Protein AF-A0A246JID4-F1 (afdb_monomer_lite)

Organism: NCBI:txid431061

Radius of gyration: 41.93 Å; chains: 1; bounding box: 55×47×120 Å

Sequence (164 aa):
MAVASVRGGAAGWAQLEGLTYRAFIVCAAQPVHQPVQPSHFLNPFKEATLQHTLPLLGRIDAPSVVPPSLLKHIRCYRAAVRLCWALRRAKGLRVSDLGRDHGFTRQHVSDYLNDDDLPTRRSLPAEQIHLFEDVCGNTAITQWLAGRHRFTLLEELQAERALA

Foldseek 3Di:
DDDDDPDDDDPDDDDDDDDDDDPDDPDPDDDDDDDPDPDPDPPVVPPPPPPVPPPQPQDPPAQGEDDVVVLVVDDDLLVLLLVLQVQAPDPPDDLVCCVVPQVDPSVLSCLSNDPDPDPPGDHDDPVCLRSSSVRSSHNRSVVSVCVVVVPPPVVVVVVVVVVD

pLDDT: mean 72.25, std 19.39, range [33.78, 94.5]

Secondary structure (DSSP, 8-state):
-----------------S------------------PPP----TT--------------SSSPBPPPHHHHHT--SHHHHHHHHHHT-S-TT--HHHHHHHS---HHHHHHHH-S---TTSPPPPGGGHHHHHHHHTB-HHHHHHHHHTTTHHHHHHHHHHHH-

Structure (mmCIF, N/CA/C/O backbone):
data_AF-A0A246JID4-F1
#
_entry.id   AF-A0A246JID4-F1
#
loop_
_atom_site.group_PDB
_atom_site.id
_atom_site.type_symbol
_atom_site.label_atom_id
_atom_site.label_alt_id
_atom_site.label_comp_id
_atom_site.label_asym_id
_atom_site.label_entity_id
_atom_site.label_seq_id
_atom_site.pdbx_PDB_ins_code
_atom_site.Cartn_x
_atom_site.Cartn_y
_atom_site.Cartn_z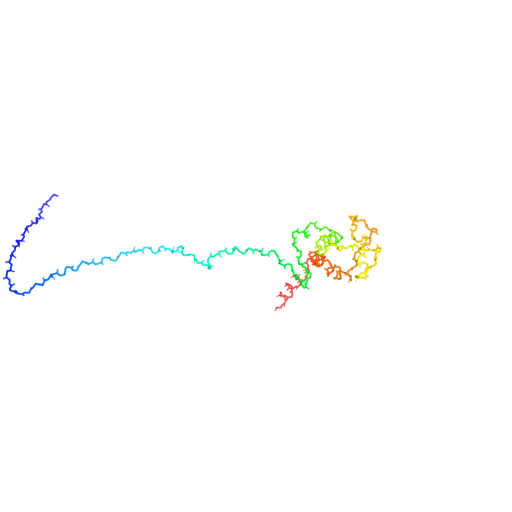
_atom_site.occupancy
_atom_site.B_iso_or_equiv
_atom_site.auth_seq_id
_atom_site.auth_comp_id
_atom_site.auth_asym_id
_atom_site.auth_atom_id
_atom_site.pdbx_PDB_model_num
ATOM 1 N N . MET A 1 1 ? -17.222 17.046 95.691 1.00 42.81 1 MET A N 1
ATOM 2 C CA . MET A 1 1 ? -17.037 16.685 97.111 1.00 42.81 1 MET A CA 1
ATOM 3 C C . MET A 1 1 ? -18.422 16.500 97.722 1.00 42.81 1 MET A C 1
ATOM 5 O O . MET A 1 1 ? -19.064 17.495 98.005 1.00 42.81 1 MET A O 1
ATOM 9 N N . ALA A 1 2 ? -18.916 15.258 97.768 1.00 33.78 2 ALA A N 1
ATOM 10 C CA . ALA A 1 2 ? -19.955 14.726 98.665 1.00 33.78 2 ALA A CA 1
ATOM 11 C C . ALA A 1 2 ? -20.324 13.317 98.168 1.00 33.78 2 ALA A C 1
ATOM 13 O O . ALA A 1 2 ? -20.692 13.123 97.014 1.00 33.78 2 ALA A O 1
ATOM 14 N N . VAL A 1 3 ? -20.114 12.349 99.050 1.00 46.72 3 VAL A N 1
ATOM 15 C CA . VAL A 1 3 ? -20.253 10.899 98.894 1.00 46.72 3 VAL A CA 1
ATOM 16 C C . VAL A 1 3 ? -21.677 10.482 99.260 1.00 46.72 3 VAL A C 1
ATOM 18 O O . VAL A 1 3 ? -22.219 11.050 100.201 1.00 46.72 3 VAL A O 1
ATOM 21 N N . ALA A 1 4 ? -22.227 9.449 98.612 1.00 37.97 4 ALA A N 1
ATOM 22 C CA . ALA A 1 4 ? -23.071 8.412 99.232 1.00 37.97 4 ALA A CA 1
ATOM 23 C C . ALA A 1 4 ? -23.571 7.443 98.147 1.00 37.97 4 ALA A C 1
ATOM 25 O O . ALA A 1 4 ? -23.866 7.866 97.042 1.00 37.97 4 ALA A O 1
ATOM 26 N N . SER A 1 5 ? -23.792 6.153 98.359 1.00 33.88 5 SER A N 1
ATOM 27 C CA . SER A 1 5 ? -23.444 5.190 99.402 1.00 33.88 5 SER A CA 1
ATOM 28 C C . SER A 1 5 ? -24.113 3.911 98.892 1.00 33.88 5 SER A C 1
ATOM 30 O O . SER A 1 5 ? -25.339 3.853 98.816 1.00 33.88 5 SER A O 1
ATOM 32 N N . VAL A 1 6 ? -23.337 2.909 98.479 1.00 42.62 6 VAL A N 1
ATOM 33 C CA . VAL A 1 6 ? -23.886 1.578 98.196 1.00 42.62 6 VAL A CA 1
ATOM 34 C C . VAL A 1 6 ? -24.154 0.937 99.556 1.00 42.62 6 VAL A C 1
ATOM 36 O O . VAL A 1 6 ? -23.235 0.445 100.207 1.00 42.62 6 VAL A O 1
ATOM 39 N N . ARG A 1 7 ? -25.403 1.010 100.028 1.00 34.31 7 ARG A N 1
ATOM 40 C CA . ARG A 1 7 ? -25.871 0.191 101.150 1.00 34.31 7 ARG A CA 1
ATOM 41 C C . ARG A 1 7 ? -26.389 -1.125 100.595 1.00 34.31 7 ARG A C 1
ATOM 43 O O . ARG A 1 7 ? -27.273 -1.143 99.745 1.00 34.31 7 ARG A O 1
ATOM 50 N N . GLY A 1 8 ? -25.762 -2.200 101.062 1.00 44.97 8 GLY A N 1
ATOM 51 C CA . GLY A 1 8 ? -26.045 -3.565 100.661 1.00 44.97 8 GLY A CA 1
ATOM 52 C C . GLY A 1 8 ? -27.457 -4.032 100.997 1.00 44.97 8 GLY A C 1
ATOM 53 O O . GLY A 1 8 ? -28.179 -3.428 101.786 1.00 44.97 8 GLY A O 1
ATOM 54 N N . GLY A 1 9 ? -27.812 -5.163 100.402 1.00 34.91 9 GLY A N 1
ATOM 55 C CA . GLY A 1 9 ? -29.020 -5.908 100.710 1.00 34.91 9 GLY A CA 1
ATOM 56 C C . GLY A 1 9 ? -28.708 -7.390 100.599 1.00 34.91 9 GLY A C 1
ATOM 57 O O . GLY A 1 9 ? -28.329 -7.866 99.537 1.00 34.91 9 GLY A O 1
ATOM 58 N N . ALA A 1 10 ? -28.788 -8.053 101.745 1.00 36.25 10 ALA A N 1
ATOM 59 C CA . ALA A 1 10 ? -28.451 -9.433 102.046 1.00 36.25 10 ALA A CA 1
ATOM 60 C C . ALA A 1 10 ? -28.806 -10.479 100.975 1.00 36.25 10 ALA A C 1
ATOM 62 O O . ALA A 1 10 ? -29.898 -10.485 100.410 1.00 36.25 10 ALA A O 1
ATOM 63 N N . ALA A 1 11 ? -27.905 -11.455 100.824 1.00 44.22 11 ALA A N 1
ATOM 64 C CA . ALA A 1 11 ? -28.228 -12.784 100.324 1.00 44.22 11 ALA A CA 1
ATOM 65 C C . ALA A 1 11 ? -29.201 -13.465 101.307 1.00 44.22 11 ALA A C 1
ATOM 67 O O . ALA A 1 11 ? -28.794 -14.148 102.245 1.00 44.22 11 ALA A O 1
ATOM 68 N N . GLY A 1 12 ? -30.496 -13.212 101.126 1.00 35.75 12 GLY A N 1
ATOM 69 C CA . GLY A 1 12 ? -31.565 -13.970 101.760 1.00 35.75 12 GLY A CA 1
ATOM 70 C C . GLY A 1 12 ? -31.792 -15.260 100.983 1.00 35.75 12 GLY A C 1
ATOM 71 O O . GLY A 1 12 ? -32.221 -15.224 99.831 1.00 35.75 12 GLY A O 1
ATOM 72 N N . TRP A 1 13 ? -31.502 -16.400 101.606 1.00 35.16 13 TRP A N 1
ATOM 73 C CA . TRP A 1 13 ? -31.876 -17.709 101.082 1.00 35.16 13 TRP A CA 1
ATOM 74 C C . TRP A 1 13 ? -33.378 -17.909 101.295 1.00 35.16 13 TRP A C 1
ATOM 76 O O . TRP A 1 13 ? -33.818 -18.231 102.396 1.00 35.16 13 TRP A O 1
ATOM 86 N N . ALA A 1 14 ? -34.171 -17.696 100.247 1.00 41.53 14 ALA A N 1
ATOM 87 C CA . ALA A 1 14 ? -35.548 -18.168 100.207 1.00 41.53 14 ALA A CA 1
ATOM 88 C C . ALA A 1 14 ? -35.537 -19.632 99.751 1.00 41.53 14 ALA A C 1
ATOM 90 O O . ALA A 1 14 ? -35.398 -19.932 98.566 1.00 41.53 14 ALA A O 1
ATOM 91 N N . GLN A 1 15 ? -35.643 -20.538 100.722 1.00 50.50 15 GLN A N 1
ATOM 92 C CA . GLN A 1 15 ? -35.926 -21.948 100.493 1.00 50.50 15 GLN A CA 1
ATOM 93 C C . GLN A 1 15 ? -37.428 -22.076 100.207 1.00 50.50 15 GLN A C 1
ATOM 95 O O . GLN A 1 15 ? -38.245 -21.977 101.120 1.00 50.50 15 GLN A O 1
ATOM 100 N N . LEU A 1 16 ? -37.789 -22.266 98.939 1.00 44.34 16 LEU A N 1
ATOM 101 C CA . LEU A 1 16 ? -39.106 -22.750 98.537 1.00 44.34 16 LEU A CA 1
ATOM 102 C C . LEU A 1 16 ? -38.925 -23.895 97.547 1.00 44.34 16 LEU A C 1
ATOM 104 O O . LEU A 1 16 ? -37.994 -23.940 96.746 1.00 44.34 16 LEU A O 1
ATOM 108 N N . GLU A 1 17 ? -39.802 -24.861 97.722 1.00 46.88 17 GLU A N 1
ATOM 109 C CA . GLU A 1 17 ? -39.704 -26.233 97.281 1.00 46.88 17 GLU A CA 1
ATOM 110 C C . GLU A 1 17 ? -39.649 -26.379 95.752 1.00 46.88 17 GLU A C 1
ATOM 112 O O . GLU A 1 17 ? -40.400 -25.764 94.998 1.00 46.88 17 GLU A O 1
ATOM 117 N N . GLY A 1 18 ? -38.781 -27.283 95.301 1.00 50.31 18 GLY A N 1
ATOM 118 C CA . GLY A 1 18 ? -39.151 -28.235 94.256 1.00 50.31 18 GLY A CA 1
ATOM 119 C C . GLY A 1 18 ? -38.951 -27.870 92.788 1.00 50.31 18 GLY A C 1
ATOM 120 O O . GLY A 1 18 ? -39.003 -28.798 91.989 1.00 50.31 18 GLY A O 1
ATOM 121 N N . LEU A 1 19 ? -38.679 -26.626 92.384 1.00 43.78 19 LEU A N 1
ATOM 122 C CA . LEU A 1 19 ? -38.458 -26.309 90.961 1.00 43.78 19 LEU A CA 1
ATOM 123 C C . LEU A 1 19 ? -37.317 -25.300 90.764 1.00 43.78 19 LEU A C 1
ATOM 125 O O . LEU A 1 19 ? -37.403 -24.126 91.117 1.00 43.78 19 LEU A O 1
ATOM 129 N N . THR A 1 20 ? -36.218 -25.777 90.183 1.00 40.53 20 THR A N 1
ATOM 130 C CA . THR A 1 20 ? -35.044 -24.986 89.809 1.00 40.53 20 THR A CA 1
ATOM 131 C C . THR A 1 20 ? -35.336 -24.137 88.572 1.00 40.53 20 THR A C 1
ATOM 133 O O . THR A 1 20 ? -35.149 -24.570 87.438 1.00 40.53 20 THR A O 1
ATOM 136 N N . TYR A 1 21 ? -35.741 -22.885 88.769 1.00 47.34 21 TYR A N 1
ATOM 137 C CA . TYR A 1 21 ? -35.788 -21.901 87.685 1.00 47.34 21 TYR A CA 1
ATOM 138 C C . TYR A 1 21 ? -34.457 -21.149 87.623 1.00 47.34 21 TYR A C 1
ATOM 140 O O . TYR A 1 21 ? -34.124 -20.361 88.509 1.00 47.34 21 TYR A O 1
ATOM 148 N N . ARG A 1 22 ? -33.668 -21.376 86.568 1.00 47.12 22 ARG A N 1
ATOM 149 C CA . ARG A 1 22 ? -32.546 -20.487 86.241 1.00 47.12 22 ARG A CA 1
ATOM 150 C C . ARG A 1 22 ? -33.123 -19.172 85.723 1.00 47.12 22 ARG A C 1
ATOM 152 O O . ARG A 1 22 ? -33.712 -19.149 84.647 1.00 47.12 22 ARG A O 1
ATOM 159 N N . ALA A 1 23 ? -32.938 -18.086 86.470 1.00 52.56 23 ALA A N 1
ATOM 160 C CA . ALA A 1 23 ? -33.206 -16.744 85.971 1.00 52.56 23 ALA A CA 1
ATOM 161 C C . ALA A 1 23 ? -32.318 -16.486 84.741 1.00 52.56 23 ALA A C 1
ATOM 163 O O . ALA A 1 23 ? -31.095 -16.389 84.848 1.00 52.56 23 ALA A O 1
ATOM 164 N N . PHE A 1 24 ? -32.934 -16.428 83.561 1.00 42.94 24 PHE A N 1
ATOM 165 C CA . PHE A 1 24 ? -32.266 -16.027 82.330 1.00 42.94 24 PHE A CA 1
ATOM 166 C C . PHE A 1 24 ? -32.095 -14.507 82.366 1.00 42.94 24 PHE A C 1
ATOM 168 O O . PHE A 1 24 ? -33.049 -13.754 82.183 1.00 42.94 24 PHE A O 1
ATOM 175 N N . ILE A 1 25 ? -30.876 -14.046 82.631 1.00 56.88 25 ILE A N 1
ATOM 176 C CA . ILE A 1 25 ? -30.518 -12.642 82.445 1.00 56.88 25 ILE A CA 1
ATOM 177 C C . ILE A 1 25 ? -30.398 -12.424 80.935 1.00 56.88 25 ILE A C 1
ATOM 179 O O . ILE A 1 25 ? -29.450 -12.891 80.304 1.00 56.88 25 ILE A O 1
ATOM 183 N N . VAL A 1 26 ? -31.379 -11.744 80.341 1.00 50.28 26 VAL A N 1
ATOM 184 C CA . VAL A 1 26 ? -31.295 -11.288 78.950 1.00 50.28 26 VAL A CA 1
ATOM 185 C C . VAL A 1 26 ? -30.319 -10.117 78.919 1.00 50.28 26 VAL A C 1
ATOM 187 O O . VAL A 1 26 ? -30.650 -8.994 79.293 1.00 50.28 26 VAL A O 1
ATOM 190 N N . CYS A 1 27 ? -29.082 -10.390 78.515 1.00 45.19 27 CYS A N 1
ATOM 191 C CA . CYS A 1 27 ? -28.100 -9.352 78.245 1.00 45.19 27 CYS A CA 1
ATOM 192 C C . CYS A 1 27 ? -28.558 -8.603 76.984 1.00 45.19 27 CYS A C 1
ATOM 194 O O . CYS A 1 27 ? -28.704 -9.217 75.927 1.00 45.19 27 CYS A O 1
ATOM 196 N N . ALA A 1 28 ? -28.841 -7.303 77.091 1.00 56.88 28 ALA A N 1
ATOM 197 C CA . ALA A 1 28 ? -29.261 -6.488 75.954 1.00 56.88 28 ALA A CA 1
ATOM 198 C C . ALA A 1 28 ? -28.188 -6.542 74.851 1.00 56.88 28 ALA A C 1
ATOM 200 O O . ALA A 1 28 ? -27.079 -6.037 75.030 1.00 56.88 28 ALA A O 1
ATOM 201 N N . ALA A 1 29 ? -28.503 -7.189 73.727 1.00 57.00 29 ALA A N 1
ATOM 202 C CA . ALA A 1 29 ? -27.612 -7.279 72.580 1.00 57.00 29 ALA A CA 1
ATOM 203 C C . ALA A 1 29 ? -27.486 -5.891 71.939 1.00 57.00 29 ALA A C 1
ATOM 205 O O . ALA A 1 29 ? -28.424 -5.394 71.317 1.00 57.00 29 ALA A O 1
ATOM 206 N N . GLN A 1 30 ? -26.336 -5.244 72.115 1.00 61.84 30 GLN A N 1
ATOM 207 C CA . GLN A 1 30 ? -26.025 -4.018 71.388 1.00 61.84 30 GLN A CA 1
ATOM 208 C C . GLN A 1 30 ? -25.701 -4.379 69.929 1.00 61.84 30 GLN A C 1
ATOM 210 O O . GLN A 1 30 ? -24.852 -5.247 69.703 1.00 61.84 30 GLN A O 1
ATOM 215 N N . PRO A 1 31 ? -26.352 -3.758 68.927 1.00 55.28 31 PRO A N 1
ATOM 216 C CA . PRO A 1 31 ? -26.040 -4.016 67.528 1.00 55.28 31 PRO A CA 1
ATOM 217 C C . PRO A 1 31 ? -24.631 -3.500 67.219 1.00 55.28 31 PRO A C 1
ATOM 219 O O . PRO A 1 31 ? -24.368 -2.298 67.239 1.00 55.28 31 PRO A O 1
ATOM 222 N N . VAL A 1 32 ? -23.709 -4.421 66.943 1.00 71.38 32 VAL A N 1
ATOM 223 C CA . VAL A 1 32 ? -22.358 -4.086 66.488 1.00 71.38 32 VAL A CA 1
ATOM 224 C C . VAL A 1 32 ? -22.427 -3.765 64.999 1.00 71.38 32 VAL A C 1
ATOM 226 O O . VAL A 1 32 ? -22.719 -4.632 64.178 1.00 71.38 32 VAL A O 1
ATOM 229 N N . HIS A 1 33 ? -22.157 -2.511 64.642 1.00 61.66 33 HIS A N 1
ATOM 230 C CA . HIS A 1 33 ? -22.095 -2.079 63.250 1.00 61.66 33 HIS A CA 1
ATOM 231 C C . HIS A 1 33 ? -20.757 -2.529 62.644 1.00 61.66 33 HIS A C 1
ATOM 233 O O . HIS A 1 33 ? -19.724 -1.893 62.850 1.00 61.66 33 HIS A O 1
ATOM 239 N N . GLN A 1 34 ? -20.751 -3.647 61.917 1.00 68.00 34 GLN A N 1
ATOM 240 C CA . GLN A 1 34 ? -19.584 -4.049 61.129 1.00 68.00 34 GLN A CA 1
ATOM 241 C C . GLN A 1 34 ? -19.559 -3.271 59.802 1.00 68.00 34 GLN A C 1
ATOM 243 O O . GLN A 1 34 ? -20.534 -3.330 59.050 1.00 68.00 34 GLN A O 1
ATOM 248 N N . PRO A 1 35 ? -18.471 -2.552 59.468 1.00 67.94 35 PRO A N 1
ATOM 249 C CA . PRO A 1 35 ? -18.294 -2.024 58.124 1.00 67.94 35 PRO A CA 1
ATOM 250 C C . PRO A 1 35 ? -18.057 -3.193 57.163 1.00 67.94 35 PRO A C 1
ATOM 252 O O . PRO A 1 35 ? -17.097 -3.952 57.314 1.00 67.94 35 PRO A O 1
ATOM 255 N N . VAL A 1 36 ? -18.937 -3.342 56.172 1.00 69.06 36 VAL A N 1
ATOM 256 C CA . VAL A 1 36 ? -18.772 -4.320 55.092 1.00 69.06 36 VAL A CA 1
ATOM 257 C C . VAL A 1 36 ? -17.581 -3.880 54.246 1.00 69.06 36 VAL A C 1
ATOM 259 O O . VAL A 1 36 ? -17.684 -2.968 53.428 1.00 69.06 36 VAL A O 1
ATOM 262 N N . GLN A 1 37 ? -16.428 -4.504 54.474 1.00 63.00 37 GLN A N 1
ATOM 263 C CA . GLN A 1 37 ? -15.287 -4.378 53.575 1.00 63.00 37 GLN A CA 1
ATOM 264 C C . GLN A 1 37 ? -15.698 -4.993 52.229 1.00 63.00 37 GLN A C 1
ATOM 266 O O . GLN A 1 37 ? -16.156 -6.141 52.221 1.00 63.00 37 GLN A O 1
ATOM 271 N N . PRO A 1 38 ? -15.580 -4.272 51.098 1.00 61.69 38 PRO A N 1
ATOM 272 C CA . PRO A 1 38 ? -15.842 -4.861 49.796 1.00 61.69 38 PRO A CA 1
ATOM 273 C C . PRO A 1 38 ? -14.871 -6.023 49.623 1.00 61.69 38 PRO A C 1
ATOM 275 O O . PRO A 1 38 ? -13.652 -5.859 49.662 1.00 61.69 38 PRO A O 1
ATOM 278 N N . SER A 1 39 ? -15.420 -7.220 49.499 1.00 61.53 39 SER A N 1
ATOM 279 C CA . SER A 1 39 ? -14.624 -8.418 49.372 1.00 61.53 39 SER A CA 1
ATOM 280 C C . SER A 1 39 ? -13.805 -8.352 48.081 1.00 61.53 39 SER A C 1
ATOM 282 O O . SER A 1 39 ? -14.335 -8.145 46.990 1.00 61.53 39 SER A O 1
ATOM 284 N N . HIS A 1 40 ? -12.496 -8.570 48.210 1.00 57.12 40 HIS A N 1
ATOM 285 C CA . HIS A 1 40 ? -11.565 -8.866 47.117 1.00 57.12 40 HIS A CA 1
ATOM 286 C C . HIS A 1 40 ? -11.855 -10.254 46.508 1.00 57.12 40 HIS A C 1
ATOM 288 O O . HIS A 1 40 ? -10.943 -10.998 46.154 1.00 57.12 40 HIS A O 1
ATOM 294 N N . PHE A 1 41 ? -13.131 -10.644 46.401 1.00 53.81 41 PHE A N 1
ATOM 295 C CA . PHE A 1 41 ? -13.482 -11.739 45.516 1.00 53.81 41 PHE A CA 1
ATOM 296 C C . PHE A 1 41 ? -13.011 -11.327 44.128 1.00 53.81 41 PHE A C 1
ATOM 298 O O . PHE A 1 41 ? -13.299 -10.213 43.680 1.00 53.81 41 PHE A O 1
ATOM 305 N N . LEU A 1 42 ? -12.247 -12.210 43.480 1.00 54.97 42 LEU A N 1
ATOM 306 C CA . LEU A 1 42 ? -12.050 -12.161 42.041 1.00 54.97 42 LEU A CA 1
ATOM 307 C C . LEU A 1 42 ? -13.440 -12.017 41.423 1.00 54.97 42 LEU A C 1
ATOM 309 O O . LEU A 1 42 ? -14.187 -12.983 41.317 1.00 54.97 42 LEU A O 1
ATOM 313 N N . ASN A 1 43 ? -13.808 -10.795 41.070 1.00 52.78 43 ASN A N 1
ATOM 314 C CA . ASN A 1 43 ? -14.883 -10.543 40.144 1.00 52.78 43 ASN A CA 1
ATOM 315 C C . ASN A 1 43 ? -14.252 -10.819 38.777 1.00 52.78 43 ASN A C 1
ATOM 317 O O . ASN A 1 43 ? -13.508 -9.956 38.307 1.00 52.78 43 ASN A O 1
ATOM 321 N N . PRO A 1 44 ? -14.534 -11.953 38.111 1.00 53.84 44 PRO A N 1
ATOM 322 C CA . PRO A 1 44 ? -14.009 -12.207 36.767 1.00 53.84 44 PRO A CA 1
ATOM 323 C C . PRO A 1 44 ? -14.529 -11.182 35.742 1.00 53.84 44 PRO A C 1
ATOM 325 O O . PRO A 1 44 ? -14.037 -11.104 34.628 1.00 53.84 44 PRO A O 1
ATOM 328 N N . PHE A 1 45 ? -15.510 -10.355 36.125 1.00 52.03 45 PHE A N 1
ATOM 329 C CA . PHE A 1 45 ? -16.041 -9.249 35.327 1.00 52.03 45 PHE A CA 1
ATOM 330 C C . PHE A 1 45 ? -15.478 -7.863 35.709 1.00 52.03 45 PHE A C 1
ATOM 332 O O . PHE A 1 45 ? -15.852 -6.872 35.090 1.00 52.03 45 PHE A O 1
ATOM 339 N N . LYS A 1 46 ? -14.597 -7.759 36.723 1.00 49.81 46 LYS A N 1
ATOM 340 C CA . LYS A 1 46 ? -13.864 -6.519 37.081 1.00 49.81 46 LYS A CA 1
ATOM 341 C C . LYS A 1 46 ? -12.437 -6.496 36.533 1.00 49.81 46 LYS A C 1
ATOM 343 O O . LYS A 1 46 ? -11.641 -5.649 36.936 1.00 49.81 46 LYS A O 1
ATOM 348 N N . GLU A 1 47 ? -12.095 -7.393 35.620 1.00 53.81 47 GLU A N 1
ATOM 349 C CA . GLU A 1 47 ? -10.882 -7.221 34.837 1.00 53.81 47 GLU A CA 1
ATOM 350 C C . GLU A 1 47 ? -11.121 -6.060 33.878 1.00 53.81 47 GLU A C 1
ATOM 352 O O . GLU A 1 47 ? -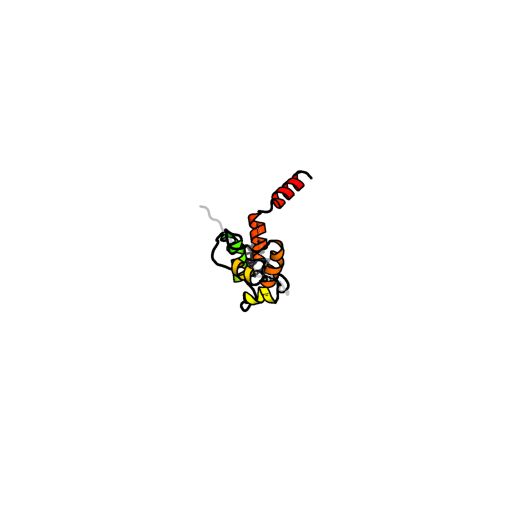11.734 -6.183 32.819 1.00 53.81 47 GLU A O 1
ATOM 357 N N . ALA A 1 48 ? -10.693 -4.883 34.330 1.00 52.91 48 ALA A N 1
ATOM 358 C CA . ALA A 1 48 ? -10.508 -3.709 33.511 1.00 52.91 48 ALA A CA 1
ATOM 359 C C . ALA A 1 48 ? -9.735 -4.128 32.265 1.00 52.91 48 ALA A C 1
ATOM 361 O O . ALA A 1 48 ? -8.538 -4.358 32.367 1.00 52.91 48 ALA A O 1
ATOM 362 N N . THR A 1 49 ? -10.443 -4.276 31.142 1.00 50.56 49 THR A N 1
ATOM 363 C CA . THR A 1 49 ? -9.969 -4.090 29.766 1.00 50.56 49 THR A CA 1
ATOM 364 C C . THR A 1 49 ? -8.457 -4.226 29.574 1.00 50.56 49 THR A C 1
ATOM 366 O O . THR A 1 49 ? -7.824 -3.368 28.966 1.00 50.56 49 THR A O 1
ATOM 369 N N . LEU A 1 50 ? -7.863 -5.337 30.000 1.00 53.19 50 LEU A N 1
ATOM 370 C CA . LEU A 1 50 ? -6.676 -5.855 29.350 1.00 53.19 50 LEU A CA 1
ATOM 371 C C . LEU A 1 50 ? -7.209 -6.610 28.140 1.00 53.19 50 LEU A C 1
ATOM 373 O O . LEU A 1 50 ? -7.105 -7.826 28.026 1.00 53.19 50 LEU A O 1
ATOM 377 N N . GLN A 1 51 ? -7.852 -5.858 27.239 1.00 51.59 51 GLN A N 1
ATOM 378 C CA . GLN A 1 51 ? -7.978 -6.281 25.861 1.00 51.59 51 GLN A CA 1
ATOM 379 C C . GLN A 1 51 ? -6.543 -6.372 25.360 1.00 51.59 51 GLN A C 1
ATOM 381 O O . GLN A 1 51 ? -5.975 -5.401 24.865 1.00 51.59 51 GLN A O 1
ATOM 386 N N . HIS A 1 52 ? -5.928 -7.538 25.545 1.00 47.19 52 HIS A N 1
ATOM 387 C CA . HIS A 1 52 ? -4.796 -7.931 24.740 1.00 47.19 52 HIS A CA 1
ATOM 388 C C . HIS A 1 52 ? -5.299 -7.839 23.308 1.00 47.19 52 HIS A C 1
ATOM 390 O O . HIS A 1 52 ? -6.139 -8.631 22.879 1.00 47.19 52 HIS A O 1
ATOM 396 N N . THR A 1 53 ? -4.875 -6.792 22.608 1.00 48.12 53 THR A N 1
ATOM 397 C CA . THR A 1 53 ? -5.119 -6.637 21.187 1.00 48.12 53 THR A CA 1
ATOM 398 C C . THR A 1 53 ? -4.486 -7.847 20.535 1.00 48.12 53 THR A C 1
ATOM 400 O O . THR A 1 53 ? -3.273 -7.896 20.353 1.00 48.12 53 THR A O 1
ATOM 403 N N . LEU A 1 54 ? -5.302 -8.863 20.243 1.00 54.22 54 LEU A N 1
ATOM 404 C CA . LEU A 1 54 ? -4.902 -9.955 19.376 1.00 54.22 54 LEU A CA 1
ATOM 405 C C . LEU A 1 54 ? -4.410 -9.263 18.101 1.00 54.22 54 LEU A C 1
ATOM 407 O O . LEU A 1 54 ? -5.225 -8.598 17.449 1.00 54.22 54 LEU A O 1
ATOM 411 N N . PRO A 1 55 ? -3.099 -9.298 17.787 1.00 56.00 55 PRO A N 1
ATOM 412 C CA . PRO A 1 55 ? -2.612 -8.697 16.559 1.00 56.00 55 PRO A CA 1
ATOM 413 C C . PRO A 1 55 ? -3.413 -9.363 15.454 1.00 56.00 55 PRO A C 1
ATOM 415 O O . PRO A 1 55 ? -3.389 -10.590 15.390 1.00 56.00 55 PRO A O 1
ATOM 418 N N . LEU A 1 56 ? -4.195 -8.556 14.718 1.00 57.50 56 LEU A N 1
ATOM 419 C CA . LEU A 1 56 ? -5.224 -8.992 13.770 1.00 57.50 56 LEU A CA 1
ATOM 420 C C . LEU A 1 56 ? -4.812 -10.326 13.160 1.00 57.50 56 LEU A C 1
ATOM 422 O O . LEU A 1 56 ? -3.900 -10.355 12.330 1.00 57.50 56 LEU A O 1
ATOM 426 N N . LEU A 1 57 ? -5.406 -11.420 13.654 1.00 56.72 57 LEU A N 1
ATOM 427 C CA . LEU A 1 57 ? -5.053 -12.754 13.195 1.00 56.72 57 LEU A CA 1
ATOM 428 C C . LEU A 1 57 ? -5.269 -12.712 11.684 1.00 56.72 57 LEU A C 1
ATOM 430 O O . LEU A 1 57 ? -6.370 -12.379 11.236 1.00 56.72 57 LEU A O 1
ATOM 434 N N . GLY A 1 58 ? -4.190 -12.878 10.916 1.00 58.47 58 GLY A N 1
ATOM 435 C CA . GLY A 1 58 ? -4.225 -12.643 9.478 1.00 58.47 58 GLY A CA 1
ATOM 436 C C . GLY A 1 58 ? -5.383 -13.432 8.881 1.00 58.47 58 GLY A C 1
ATOM 437 O O . GLY A 1 58 ? -5.479 -14.637 9.111 1.00 58.47 58 GLY A O 1
ATOM 438 N N . ARG A 1 59 ? -6.292 -12.748 8.176 1.00 65.25 59 ARG A N 1
ATOM 439 C CA . ARG A 1 59 ? -7.421 -13.413 7.522 1.00 65.25 59 ARG A CA 1
ATOM 440 C C . ARG A 1 59 ? -6.854 -14.508 6.619 1.00 65.25 59 ARG A C 1
ATOM 442 O O . ARG A 1 59 ? -5.942 -14.253 5.835 1.00 65.25 59 ARG A O 1
ATOM 449 N N . ILE A 1 60 ? -7.361 -15.725 6.770 1.00 66.12 60 ILE A N 1
ATOM 450 C CA . ILE A 1 60 ? -6.902 -16.871 5.977 1.00 66.12 60 ILE A CA 1
ATOM 451 C C . ILE A 1 60 ? -7.390 -16.693 4.532 1.00 66.12 60 ILE A C 1
ATOM 453 O O . ILE A 1 60 ? -6.596 -16.783 3.593 1.00 66.12 60 ILE A O 1
ATOM 457 N N . ASP A 1 61 ? -8.654 -16.287 4.388 1.00 65.25 61 ASP A N 1
ATOM 458 C CA . ASP A 1 61 ? -9.367 -16.242 3.105 1.00 65.25 61 ASP A CA 1
ATOM 459 C C . ASP A 1 61 ? -9.323 -14.878 2.403 1.00 65.25 61 ASP A C 1
ATOM 461 O O . ASP A 1 61 ? -9.800 -14.747 1.282 1.00 65.25 61 ASP A O 1
ATOM 465 N N . ALA A 1 62 ? -8.785 -13.840 3.050 1.00 69.12 62 ALA A N 1
ATOM 466 C CA . ALA A 1 62 ? -8.758 -12.488 2.493 1.00 69.12 62 ALA A CA 1
ATOM 467 C C . ALA A 1 62 ? -7.404 -11.809 2.729 1.00 69.12 62 ALA A C 1
ATOM 469 O O . ALA A 1 62 ? -6.684 -12.188 3.659 1.00 69.12 62 ALA A O 1
ATOM 470 N N . PRO A 1 63 ? -7.045 -10.787 1.936 1.00 75.44 63 PRO A N 1
ATOM 471 C CA . PRO A 1 63 ? -5.821 -10.040 2.168 1.00 75.44 63 PRO A CA 1
ATOM 472 C C . PRO A 1 63 ? -5.833 -9.394 3.563 1.00 75.44 63 PRO A C 1
ATOM 474 O O . PRO A 1 63 ? -6.842 -8.843 4.016 1.00 75.44 63 PRO A O 1
ATOM 477 N N . SER A 1 64 ? -4.719 -9.514 4.286 1.00 83.19 64 SER 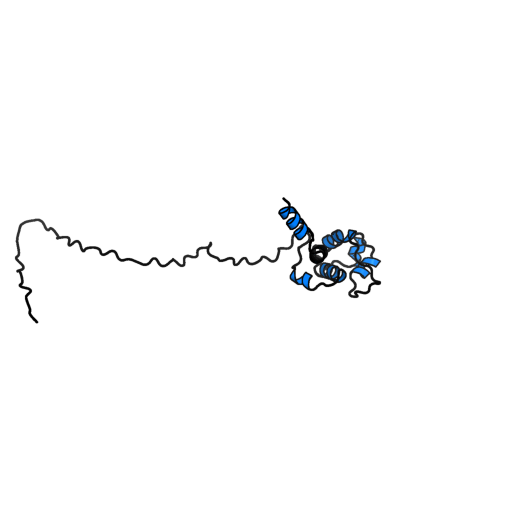A N 1
ATOM 478 C CA . SER A 1 64 ? -4.611 -8.998 5.647 1.00 83.19 64 SER A CA 1
ATOM 479 C C . SER A 1 64 ? -4.464 -7.476 5.667 1.00 83.19 64 SER A C 1
ATOM 481 O O . SER A 1 64 ? -3.824 -6.862 4.810 1.00 83.19 64 SER A O 1
ATOM 483 N N . VAL A 1 65 ? -5.059 -6.863 6.689 1.00 85.69 65 VAL A N 1
ATOM 484 C CA . VAL A 1 65 ? -4.952 -5.427 6.948 1.00 85.69 65 VAL A CA 1
ATOM 485 C C . VAL A 1 65 ? -3.572 -5.141 7.540 1.00 85.69 65 VAL A C 1
ATOM 487 O O . VAL A 1 65 ? -3.190 -5.748 8.542 1.00 85.69 65 VAL A O 1
ATOM 490 N N . VAL A 1 66 ? -2.826 -4.208 6.943 1.00 86.56 66 VAL A N 1
ATOM 491 C CA . VAL A 1 66 ? -1.493 -3.824 7.425 1.00 86.56 66 VAL A CA 1
ATOM 492 C C . VAL A 1 66 ? -1.611 -2.829 8.589 1.00 86.56 66 VAL A C 1
ATOM 494 O O . VAL A 1 66 ? -2.473 -1.949 8.563 1.00 86.56 66 VAL A O 1
ATOM 497 N N . PRO A 1 67 ? -0.752 -2.919 9.625 1.00 85.62 67 PRO A N 1
ATOM 498 C CA . PRO A 1 67 ? -0.739 -1.944 10.707 1.00 85.62 67 PRO A CA 1
ATOM 499 C C . PRO A 1 67 ? -0.502 -0.509 10.201 1.00 85.62 67 PRO A C 1
ATOM 501 O O . PRO A 1 67 ? 0.438 -0.270 9.434 1.00 85.62 67 PRO A O 1
ATOM 504 N N . PRO A 1 68 ? -1.270 0.486 10.685 1.00 83.19 68 PRO A N 1
ATOM 505 C CA . PRO A 1 68 ? -1.170 1.865 10.206 1.00 83.19 68 PRO A CA 1
ATOM 506 C C . PRO A 1 68 ? 0.170 2.528 10.552 1.00 83.19 68 PRO A C 1
ATOM 508 O O . PRO A 1 68 ? 0.549 3.512 9.921 1.00 83.19 68 PRO A O 1
ATOM 511 N N . SER A 1 69 ? 0.909 2.005 11.536 1.00 87.19 69 SER A N 1
ATOM 512 C CA . SER A 1 69 ? 2.261 2.464 11.873 1.00 87.19 69 SER A CA 1
ATOM 513 C C . SER A 1 69 ? 3.224 2.329 10.692 1.00 87.19 69 SER A C 1
ATOM 515 O O . SER A 1 69 ? 3.959 3.270 10.414 1.00 87.19 69 SER A O 1
ATOM 517 N N . LEU A 1 70 ? 3.167 1.222 9.946 1.00 88.19 70 LEU A N 1
ATOM 518 C CA . LEU A 1 70 ? 4.038 0.990 8.789 1.00 88.19 70 LEU A CA 1
ATOM 519 C C . LEU A 1 70 ? 3.702 1.931 7.626 1.00 88.19 70 LEU A C 1
ATOM 521 O O . LEU A 1 70 ? 4.596 2.469 6.977 1.00 88.19 70 LEU A O 1
ATOM 525 N N . LEU A 1 71 ? 2.411 2.191 7.407 1.00 89.00 71 LEU A N 1
ATOM 526 C CA . LEU A 1 71 ? 1.932 3.047 6.320 1.00 89.00 71 LEU A CA 1
ATOM 527 C C . LEU A 1 71 ? 2.321 4.522 6.498 1.00 89.00 71 LEU A C 1
ATOM 529 O O . LEU A 1 71 ? 2.576 5.209 5.510 1.00 89.00 71 LEU A O 1
ATOM 533 N N . LYS A 1 72 ? 2.425 5.013 7.742 1.00 87.44 72 LYS A N 1
ATOM 534 C CA . LYS A 1 72 ? 2.778 6.416 8.049 1.00 87.44 72 LYS A CA 1
ATOM 535 C C . LYS A 1 72 ? 4.147 6.842 7.513 1.00 87.44 72 LYS A C 1
ATOM 537 O O . LYS A 1 72 ? 4.348 8.023 7.224 1.00 87.44 72 LYS A O 1
ATOM 542 N N . HIS A 1 73 ? 5.081 5.903 7.393 1.00 88.31 73 HIS A N 1
ATOM 543 C CA . HIS A 1 73 ? 6.445 6.178 6.939 1.00 88.31 73 HIS A CA 1
ATOM 544 C C . HIS A 1 73 ? 6.568 6.236 5.409 1.00 88.31 73 HIS A C 1
ATOM 546 O O . HIS A 1 73 ? 7.581 6.696 4.886 1.00 88.31 73 HIS A O 1
ATOM 552 N N . ILE A 1 74 ? 5.531 5.823 4.677 1.00 92.06 74 ILE A N 1
ATOM 553 C CA . ILE A 1 74 ? 5.555 5.718 3.220 1.00 92.06 74 ILE A CA 1
ATOM 554 C C . ILE A 1 74 ? 5.179 7.056 2.578 1.00 92.06 74 ILE A C 1
ATOM 556 O O . ILE A 1 74 ? 4.079 7.577 2.778 1.00 92.06 74 ILE A O 1
ATOM 560 N N . ARG A 1 75 ? 6.078 7.600 1.750 1.00 89.12 75 ARG A N 1
ATOM 561 C CA . ARG A 1 75 ? 5.881 8.885 1.050 1.00 89.12 75 ARG A CA 1
ATOM 562 C C . ARG A 1 75 ? 5.397 8.741 -0.390 1.00 89.12 75 ARG A C 1
ATOM 564 O O . ARG A 1 75 ? 4.606 9.565 -0.856 1.00 89.12 75 ARG A O 1
ATOM 571 N N . CYS A 1 76 ? 5.848 7.703 -1.085 1.00 91.00 76 CYS A N 1
ATOM 572 C CA . CYS A 1 76 ? 5.564 7.478 -2.497 1.00 91.00 76 CYS A CA 1
ATOM 573 C C . CYS A 1 76 ? 4.764 6.188 -2.715 1.00 91.00 76 CYS A C 1
ATOM 575 O O . CYS A 1 76 ? 4.858 5.233 -1.946 1.00 91.00 76 CYS A O 1
ATOM 577 N N . TYR A 1 77 ? 4.002 6.158 -3.809 1.00 92.31 77 TYR A N 1
ATOM 578 C CA . TYR A 1 77 ? 3.205 4.994 -4.201 1.00 92.31 77 TYR A CA 1
ATOM 579 C C . TYR A 1 77 ? 4.078 3.749 -4.415 1.00 92.31 77 TYR A C 1
ATOM 581 O O . TYR A 1 77 ? 3.740 2.659 -3.967 1.00 92.31 77 TYR A O 1
ATOM 589 N N . ARG A 1 78 ? 5.267 3.922 -5.003 1.00 92.00 78 ARG A N 1
ATOM 590 C CA . ARG A 1 78 ? 6.240 2.837 -5.198 1.00 92.00 78 ARG A CA 1
ATOM 591 C C . ARG A 1 78 ? 6.697 2.214 -3.886 1.00 92.00 78 ARG A C 1
ATOM 593 O O . ARG A 1 78 ? 6.802 0.996 -3.796 1.00 92.00 78 ARG A O 1
ATOM 600 N N . ALA A 1 79 ? 6.934 3.024 -2.857 1.00 92.75 79 ALA A N 1
ATOM 601 C CA . ALA A 1 79 ? 7.281 2.506 -1.539 1.00 92.75 79 ALA A CA 1
ATOM 602 C C . ALA A 1 79 ? 6.112 1.733 -0.901 1.00 92.75 79 ALA A C 1
ATOM 604 O O . ALA A 1 79 ? 6.361 0.757 -0.198 1.00 92.75 79 ALA A O 1
ATOM 605 N N . ALA A 1 80 ? 4.853 2.088 -1.192 1.00 93.69 80 ALA A N 1
ATOM 606 C CA . ALA A 1 80 ? 3.695 1.295 -0.765 1.00 93.69 80 ALA A CA 1
ATOM 607 C C . ALA A 1 80 ? 3.673 -0.087 -1.442 1.00 93.69 80 ALA A C 1
ATOM 609 O O . ALA A 1 80 ? 3.486 -1.099 -0.767 1.00 93.69 80 ALA A O 1
ATOM 610 N N . VAL A 1 81 ? 3.942 -0.144 -2.752 1.00 94.50 81 VAL A N 1
ATOM 611 C CA . VAL A 1 81 ? 4.057 -1.404 -3.511 1.00 94.50 81 VAL A CA 1
ATOM 612 C C . VAL A 1 81 ? 5.213 -2.265 -2.982 1.00 94.50 81 VAL A C 1
ATOM 614 O O . VAL A 1 81 ? 5.047 -3.465 -2.764 1.00 94.50 81 VAL A O 1
ATOM 617 N N . ARG A 1 82 ? 6.370 -1.658 -2.691 1.00 93.81 82 ARG A N 1
ATOM 618 C CA . ARG A 1 82 ? 7.517 -2.353 -2.082 1.00 93.81 82 ARG A CA 1
ATOM 619 C C . ARG A 1 82 ? 7.195 -2.887 -0.688 1.00 93.81 82 ARG A C 1
ATOM 621 O O . ARG A 1 82 ? 7.542 -4.026 -0.381 1.00 93.81 82 ARG A O 1
ATOM 628 N N . LEU A 1 83 ? 6.492 -2.111 0.141 1.00 94.06 83 LEU A N 1
ATOM 629 C CA . LEU A 1 83 ? 6.043 -2.581 1.452 1.00 94.06 83 LEU A CA 1
ATOM 630 C C . LEU A 1 83 ? 5.081 -3.768 1.316 1.00 94.06 83 LEU A C 1
ATOM 632 O O . LEU A 1 83 ? 5.254 -4.768 2.011 1.00 94.06 83 LEU A O 1
ATOM 636 N N . CYS A 1 84 ? 4.107 -3.676 0.407 1.00 94.00 84 CYS A N 1
ATOM 637 C CA . CYS A 1 84 ? 3.177 -4.761 0.089 1.00 94.00 84 CYS A CA 1
ATOM 638 C C . CYS A 1 84 ? 3.939 -6.057 -0.236 1.00 94.00 84 CYS A C 1
ATOM 640 O O . CYS A 1 84 ? 3.694 -7.103 0.372 1.00 94.00 84 CYS A O 1
ATOM 642 N N . TRP A 1 85 ? 4.958 -5.959 -1.095 1.00 94.19 85 TRP A N 1
ATOM 643 C CA . TRP A 1 85 ? 5.815 -7.083 -1.469 1.00 94.19 85 TRP A CA 1
ATOM 644 C C . TRP A 1 85 ? 6.677 -7.621 -0.316 1.00 94.19 85 TRP A C 1
ATOM 646 O O . TRP A 1 85 ? 6.864 -8.836 -0.175 1.00 94.19 85 TRP A O 1
ATOM 656 N N . ALA A 1 86 ? 7.210 -6.743 0.535 1.00 92.62 86 ALA A N 1
ATOM 657 C CA . ALA A 1 86 ? 7.995 -7.136 1.704 1.00 92.62 86 ALA A CA 1
ATOM 658 C C . ALA A 1 86 ? 7.144 -7.919 2.722 1.00 92.62 86 ALA A C 1
ATOM 660 O O . ALA A 1 86 ? 7.597 -8.919 3.296 1.00 92.62 86 ALA A O 1
ATOM 661 N N . LEU A 1 87 ? 5.881 -7.515 2.885 1.00 90.94 87 LEU A N 1
ATOM 662 C CA . LEU A 1 87 ? 4.893 -8.117 3.784 1.00 90.94 87 LEU A CA 1
ATOM 663 C C . LEU A 1 87 ? 4.127 -9.299 3.171 1.00 90.94 87 LEU A C 1
ATOM 665 O O . LEU A 1 87 ? 3.164 -9.776 3.771 1.00 90.94 87 LEU A O 1
ATOM 669 N N . ARG A 1 88 ? 4.548 -9.809 2.008 1.00 92.06 88 ARG A N 1
ATOM 670 C CA . ARG A 1 88 ? 3.895 -10.963 1.377 1.00 92.06 88 ARG A CA 1
ATOM 671 C C . ARG A 1 88 ? 3.834 -12.179 2.309 1.00 92.06 88 ARG A C 1
ATOM 673 O O . ARG A 1 88 ? 4.811 -12.454 3.025 1.00 92.06 88 ARG A O 1
ATOM 680 N N . ARG A 1 89 ? 2.717 -12.918 2.248 1.00 87.44 89 ARG A N 1
ATOM 681 C CA . ARG A 1 89 ? 2.506 -14.181 2.984 1.00 87.44 89 ARG A CA 1
ATOM 682 C C . ARG A 1 89 ? 3.464 -15.277 2.510 1.00 87.44 89 ARG A C 1
ATOM 684 O O . ARG A 1 89 ? 4.168 -15.877 3.318 1.00 87.44 89 ARG A O 1
ATOM 691 N N . ALA A 1 90 ? 3.551 -15.494 1.199 1.00 86.94 90 ALA A N 1
ATOM 692 C CA . ALA A 1 90 ? 4.433 -16.496 0.607 1.00 86.94 90 ALA A CA 1
ATOM 693 C C . ALA A 1 90 ? 5.857 -15.942 0.412 1.00 86.94 90 ALA A C 1
ATOM 695 O O . ALA A 1 90 ? 6.163 -15.289 -0.586 1.00 86.94 90 ALA A O 1
ATOM 696 N N . LYS A 1 91 ? 6.773 -16.212 1.354 1.00 86.81 91 LYS A N 1
ATOM 697 C CA . LYS A 1 91 ? 8.167 -15.727 1.256 1.00 86.81 91 LYS A CA 1
ATOM 698 C C . LYS A 1 91 ? 8.944 -16.313 0.071 1.00 86.81 91 LYS A C 1
ATOM 700 O O . LYS A 1 91 ? 9.836 -15.633 -0.436 1.00 86.81 91 LYS A O 1
ATOM 705 N N . GLY A 1 92 ? 8.561 -17.502 -0.400 1.00 88.12 92 GLY A N 1
ATOM 706 C CA . GLY A 1 92 ? 9.150 -18.167 -1.567 1.00 88.12 92 GLY A CA 1
ATOM 707 C C . GLY A 1 92 ? 8.722 -17.610 -2.929 1.00 88.12 92 GLY A C 1
ATOM 708 O O . GLY A 1 92 ? 9.336 -17.981 -3.924 1.00 88.12 92 GLY A O 1
ATOM 709 N N . LEU A 1 93 ? 7.720 -16.723 -2.981 1.00 89.88 93 LEU A N 1
ATOM 710 C CA . LEU A 1 93 ? 7.237 -16.134 -4.230 1.00 89.88 93 LEU A CA 1
ATOM 711 C C . LEU A 1 93 ? 8.331 -15.279 -4.883 1.00 89.88 93 LEU A C 1
ATOM 713 O O . LEU A 1 93 ? 8.853 -14.345 -4.259 1.00 89.88 93 LEU A O 1
ATOM 717 N N . ARG A 1 94 ? 8.682 -15.596 -6.133 1.00 91.19 94 ARG A N 1
ATOM 718 C CA . ARG A 1 94 ? 9.684 -14.861 -6.909 1.00 91.19 94 ARG A CA 1
ATOM 719 C C . ARG A 1 94 ? 9.014 -13.864 -7.846 1.00 91.19 94 ARG A C 1
ATOM 721 O O . ARG A 1 94 ? 7.880 -14.030 -8.279 1.00 91.19 94 ARG A O 1
ATOM 728 N N . VAL A 1 95 ? 9.776 -12.851 -8.249 1.00 89.88 95 VAL A N 1
ATOM 729 C CA . VAL A 1 95 ? 9.335 -11.850 -9.239 1.00 89.88 95 VAL A CA 1
ATOM 730 C C . VAL A 1 95 ? 9.004 -12.496 -10.594 1.00 89.88 95 VAL A C 1
ATOM 732 O O . VAL A 1 95 ? 8.138 -12.017 -11.318 1.00 89.88 95 VAL A O 1
ATOM 735 N N . SER A 1 96 ? 9.660 -13.611 -10.935 1.00 89.12 96 SER A N 1
ATOM 736 C CA . SER A 1 96 ? 9.341 -14.396 -12.134 1.00 89.12 96 SER A CA 1
ATOM 737 C C . SER A 1 96 ? 7.936 -14.982 -12.119 1.00 89.12 96 SER A C 1
ATOM 739 O O . SER A 1 96 ? 7.351 -15.151 -13.186 1.00 89.12 96 SER A O 1
ATOM 741 N N . ASP A 1 97 ? 7.426 -15.299 -10.934 1.00 91.19 97 ASP A N 1
ATOM 742 C CA . ASP A 1 97 ? 6.199 -16.071 -10.754 1.00 91.19 97 ASP A CA 1
ATOM 743 C C . ASP A 1 97 ? 4.991 -15.147 -10.942 1.00 91.19 97 ASP A C 1
ATOM 745 O O . ASP A 1 97 ? 4.032 -15.511 -11.610 1.00 91.19 97 ASP A O 1
ATOM 749 N N . LEU A 1 98 ? 5.116 -13.873 -10.543 1.00 90.06 98 LEU A N 1
ATOM 750 C CA . LEU A 1 98 ? 4.149 -12.817 -10.875 1.00 90.06 98 LEU A CA 1
ATOM 751 C C . LEU A 1 98 ? 3.847 -12.744 -12.375 1.00 90.06 98 LEU A C 1
ATOM 753 O O . LEU A 1 98 ? 2.692 -12.612 -12.772 1.00 90.06 98 LEU A O 1
ATOM 757 N N . GLY A 1 99 ? 4.879 -12.838 -13.214 1.00 89.00 99 GLY A N 1
ATOM 758 C CA . GLY A 1 99 ? 4.680 -12.758 -14.656 1.00 89.00 99 GLY A CA 1
ATOM 759 C C . GLY A 1 99 ? 4.180 -14.047 -15.303 1.00 89.00 99 GLY A C 1
ATOM 760 O O . GLY A 1 99 ? 3.601 -13.997 -16.383 1.00 89.00 99 GLY A O 1
ATOM 761 N N . ARG A 1 100 ? 4.416 -15.197 -14.667 1.00 88.19 100 ARG A N 1
ATOM 762 C CA . ARG A 1 100 ? 4.010 -16.510 -15.182 1.00 88.19 100 ARG A CA 1
ATOM 763 C C . ARG A 1 100 ? 2.589 -16.870 -14.768 1.00 88.19 100 ARG A C 1
ATOM 765 O O . ARG A 1 100 ? 1.810 -17.284 -15.617 1.00 88.19 100 ARG A O 1
ATOM 772 N N . ASP A 1 101 ? 2.266 -16.661 -13.496 1.00 88.69 101 ASP A N 1
ATOM 773 C CA . ASP A 1 101 ? 1.069 -17.221 -12.865 1.00 88.69 101 ASP A CA 1
ATOM 774 C C . ASP A 1 101 ? -0.051 -16.183 -12.721 1.00 88.69 101 ASP A C 1
ATOM 776 O O . ASP A 1 101 ? -1.229 -16.532 -12.705 1.00 88.69 101 ASP A O 1
ATOM 780 N N . HIS A 1 102 ? 0.302 -14.894 -12.646 1.00 87.00 102 HIS A N 1
ATOM 781 C CA . HIS A 1 102 ? -0.637 -13.814 -12.318 1.00 87.00 102 HIS A CA 1
ATOM 782 C C . HIS A 1 102 ? -0.848 -12.801 -13.454 1.00 87.00 102 HIS A C 1
ATOM 784 O O . HIS A 1 102 ? -1.492 -11.775 -13.259 1.00 87.00 102 HIS A O 1
ATOM 790 N N . GLY A 1 103 ? -0.328 -13.086 -14.654 1.00 84.88 103 GLY A N 1
ATOM 791 C CA . GLY A 1 103 ? -0.632 -12.320 -15.869 1.00 84.88 103 GLY A CA 1
ATOM 792 C C . GLY A 1 103 ? 0.064 -10.959 -15.985 1.00 84.88 103 GLY A C 1
ATOM 793 O O . GLY A 1 103 ? -0.287 -10.166 -16.858 1.00 84.88 103 GLY A O 1
ATOM 794 N N . PHE A 1 104 ? 1.061 -10.671 -15.145 1.00 89.56 104 PHE A N 1
ATOM 795 C CA . PHE A 1 104 ? 1.850 -9.447 -15.272 1.00 89.56 104 PHE A CA 1
ATOM 796 C C . PHE A 1 104 ? 2.918 -9.566 -16.370 1.00 89.56 104 PHE A C 1
ATOM 798 O O . PHE A 1 104 ? 3.575 -10.592 -16.535 1.00 89.56 104 PHE A O 1
ATOM 805 N N . THR A 1 105 ? 3.204 -8.484 -17.096 1.00 87.94 105 THR A N 1
ATOM 806 C CA . THR A 1 105 ? 4.335 -8.496 -18.034 1.00 87.94 105 THR A CA 1
ATOM 807 C C . THR A 1 105 ? 5.648 -8.554 -17.257 1.00 87.94 105 THR A C 1
ATOM 809 O O . THR A 1 105 ? 6.008 -7.593 -16.578 1.00 87.94 105 THR A O 1
ATOM 812 N N . ARG A 1 106 ? 6.409 -9.648 -17.400 1.00 84.44 106 ARG A N 1
ATOM 813 C CA . ARG A 1 106 ? 7.664 -9.898 -16.657 1.00 84.44 106 ARG A CA 1
ATOM 814 C C . ARG A 1 106 ? 8.629 -8.705 -16.636 1.00 84.44 106 ARG A C 1
ATOM 816 O O . ARG A 1 106 ? 9.227 -8.433 -15.603 1.00 84.44 106 ARG A O 1
ATOM 823 N N . GLN A 1 107 ? 8.773 -7.996 -17.757 1.00 86.25 107 GLN A N 1
ATOM 824 C CA . GLN A 1 107 ? 9.653 -6.825 -17.865 1.00 86.25 107 GLN A CA 1
ATOM 825 C C . GLN A 1 107 ? 9.219 -5.669 -16.952 1.00 86.25 107 GLN A C 1
ATOM 827 O O . GLN A 1 107 ? 10.060 -4.941 -16.443 1.00 86.25 107 GLN A O 1
ATOM 832 N N . HIS A 1 108 ? 7.915 -5.500 -16.735 1.00 89.31 108 HIS A N 1
ATOM 833 C CA . HIS A 1 108 ? 7.372 -4.386 -15.962 1.00 89.31 108 HIS A CA 1
ATOM 834 C C . HIS A 1 108 ? 7.356 -4.675 -14.461 1.00 89.31 108 HIS A C 1
ATOM 836 O O . HIS A 1 108 ? 7.539 -3.759 -13.669 1.00 89.31 108 HIS A O 1
ATOM 842 N N . VAL A 1 109 ? 7.215 -5.943 -14.057 1.00 89.56 109 VAL A N 1
ATOM 843 C CA . VAL A 1 109 ? 7.206 -6.320 -12.634 1.00 89.56 109 VAL A CA 1
ATOM 844 C C . VAL A 1 109 ? 8.513 -5.941 -11.939 1.00 89.56 109 VAL A C 1
ATOM 846 O O . VAL A 1 109 ? 8.495 -5.401 -10.834 1.00 89.56 109 VAL A O 1
ATOM 849 N N . SER A 1 110 ? 9.650 -6.179 -12.597 1.00 89.62 110 SER A N 1
ATOM 850 C CA . SER A 1 110 ? 10.954 -5.763 -12.078 1.00 89.62 110 SER A CA 1
ATOM 851 C C . SER A 1 110 ? 11.048 -4.243 -11.919 1.00 89.62 110 SER A C 1
ATOM 853 O O . SER A 1 110 ? 11.564 -3.776 -10.910 1.00 89.62 110 SER A O 1
ATOM 855 N N . ASP A 1 111 ? 10.485 -3.468 -12.851 1.00 91.12 111 ASP A N 1
ATOM 856 C CA . ASP A 1 111 ? 10.449 -2.003 -12.747 1.00 91.12 111 ASP A CA 1
ATOM 857 C C . ASP A 1 111 ? 9.581 -1.504 -11.581 1.00 91.12 111 ASP A C 1
ATOM 859 O O . ASP A 1 111 ? 9.885 -0.459 -11.003 1.00 91.12 111 ASP A O 1
ATOM 863 N N . TYR A 1 112 ? 8.522 -2.234 -11.216 1.00 90.12 112 TYR A N 1
ATOM 864 C CA . TYR A 1 112 ? 7.639 -1.873 -10.101 1.00 90.12 112 TYR A CA 1
ATOM 865 C C . TYR A 1 112 ? 8.308 -2.045 -8.734 1.00 90.12 112 TYR A C 1
ATOM 867 O O . TYR A 1 112 ? 8.043 -1.260 -7.824 1.00 90.12 112 TYR A O 1
ATOM 875 N N . LEU A 1 113 ? 9.147 -3.075 -8.596 1.00 89.94 113 LEU A N 1
ATOM 876 C CA . LEU A 1 113 ? 9.763 -3.488 -7.330 1.00 89.94 113 LEU A CA 1
ATOM 877 C C . LEU A 1 113 ? 11.173 -2.929 -7.110 1.00 89.94 113 LEU A C 1
ATOM 879 O O . LEU A 1 113 ? 11.768 -3.205 -6.072 1.00 89.94 113 LEU A O 1
ATOM 883 N N . ASN A 1 114 ? 11.702 -2.158 -8.060 1.00 90.62 114 ASN A N 1
ATOM 884 C CA . ASN A 1 114 ? 13.008 -1.522 -7.922 1.00 90.62 114 ASN A CA 1
ATOM 885 C C . ASN A 1 114 ? 13.047 -0.535 -6.748 1.00 90.62 114 ASN A C 1
ATOM 887 O O . ASN A 1 114 ? 12.060 0.136 -6.437 1.00 90.62 114 ASN A O 1
ATOM 891 N N . ASP A 1 115 ? 14.225 -0.418 -6.134 1.00 88.62 115 ASP A N 1
ATOM 892 C CA . ASP A 1 115 ? 14.445 0.489 -5.006 1.00 88.62 115 ASP A CA 1
ATOM 893 C C . ASP A 1 115 ? 14.511 1.965 -5.417 1.00 88.62 115 ASP A C 1
ATOM 895 O O . ASP A 1 115 ? 14.196 2.842 -4.607 1.00 88.62 115 ASP A O 1
ATOM 899 N N . ASP A 1 116 ? 14.856 2.228 -6.680 1.00 87.31 116 ASP A N 1
ATOM 900 C CA . ASP A 1 116 ? 14.959 3.570 -7.241 1.00 87.31 116 ASP A CA 1
ATOM 901 C C . ASP A 1 116 ? 13.583 4.198 -7.516 1.00 87.31 116 ASP A C 1
ATOM 903 O O . ASP A 1 116 ? 12.745 3.637 -8.227 1.00 87.31 116 ASP A O 1
ATOM 907 N N . ASP A 1 117 ? 13.394 5.444 -7.076 1.00 82.88 117 ASP A N 1
ATOM 908 C CA . ASP A 1 117 ? 12.179 6.236 -7.320 1.00 82.88 117 ASP A CA 1
ATOM 909 C C . ASP A 1 117 ? 12.297 7.168 -8.550 1.00 82.88 117 ASP A C 1
ATOM 911 O O . ASP A 1 117 ? 11.715 8.253 -8.597 1.00 82.88 117 ASP A O 1
ATOM 915 N N . LEU A 1 118 ? 13.051 6.750 -9.573 1.00 86.62 118 LEU A N 1
ATOM 916 C CA . LEU A 1 118 ? 13.229 7.508 -10.818 1.00 86.62 118 LEU A CA 1
ATOM 917 C C . LEU A 1 118 ? 11.908 7.612 -11.611 1.00 86.62 118 LEU A C 1
ATOM 919 O O . LEU A 1 118 ? 11.220 6.601 -11.790 1.00 86.62 118 LEU A O 1
ATOM 923 N N . PRO A 1 119 ? 11.576 8.786 -12.186 1.00 82.12 119 PRO A N 1
ATOM 924 C CA . PRO A 1 119 ? 10.336 8.981 -12.946 1.00 82.12 119 PRO A CA 1
ATOM 925 C C . PRO A 1 119 ? 10.282 8.157 -14.242 1.00 82.12 119 PRO A C 1
ATOM 927 O O . PRO A 1 119 ? 9.199 7.872 -14.739 1.00 82.12 119 PRO A O 1
ATOM 930 N N . THR A 1 120 ? 11.434 7.736 -14.771 1.00 87.56 120 THR A N 1
ATOM 931 C CA . THR A 1 120 ? 11.543 6.879 -15.964 1.00 87.56 120 THR A CA 1
ATOM 932 C C . THR A 1 120 ? 11.021 5.461 -15.726 1.00 87.56 120 THR A C 1
ATOM 934 O O . THR A 1 120 ? 10.635 4.773 -16.671 1.00 87.56 120 THR A O 1
ATOM 937 N N . ARG A 1 121 ? 11.020 4.987 -14.472 1.00 85.75 121 ARG A N 1
ATOM 938 C CA . ARG A 1 121 ? 10.512 3.651 -14.137 1.00 85.75 121 ARG A CA 1
ATOM 939 C C . ARG A 1 121 ? 8.996 3.628 -14.287 1.00 85.75 121 ARG A C 1
ATOM 941 O O . ARG A 1 121 ? 8.320 4.622 -14.044 1.00 85.75 121 ARG A O 1
ATOM 948 N N . ARG A 1 122 ? 8.417 2.474 -14.610 1.00 90.31 122 ARG A N 1
ATOM 949 C CA . ARG A 1 122 ? 6.951 2.322 -14.680 1.00 90.31 122 ARG A CA 1
ATOM 950 C C . ARG A 1 122 ? 6.369 2.103 -13.289 1.00 90.31 122 ARG A C 1
ATOM 952 O O . ARG A 1 122 ? 6.997 1.435 -12.480 1.00 90.31 122 ARG A O 1
ATOM 959 N N . SER A 1 123 ? 5.213 2.687 -12.992 1.00 90.81 123 SER A N 1
ATOM 960 C CA . SER A 1 123 ? 4.460 2.414 -11.756 1.00 90.81 123 SER A CA 1
ATOM 961 C C . SER A 1 123 ? 3.463 1.281 -11.991 1.00 90.81 123 SER A C 1
ATOM 963 O O . SER A 1 123 ? 3.032 1.079 -13.127 1.00 90.81 123 SER A O 1
ATOM 965 N N . LEU A 1 124 ? 3.076 0.574 -10.926 1.00 92.12 124 LEU A N 1
ATOM 966 C CA . LEU A 1 124 ? 2.000 -0.415 -10.991 1.00 92.12 124 LEU A CA 1
ATOM 967 C C . LEU A 1 124 ? 0.683 0.283 -11.400 1.00 92.12 124 LEU A C 1
ATOM 969 O O . LEU A 1 124 ? 0.291 1.232 -10.709 1.00 92.12 124 LEU A O 1
ATOM 973 N N . PRO A 1 125 ? 0.019 -0.148 -12.487 1.00 91.44 125 PRO A N 1
ATOM 974 C CA . PRO A 1 125 ? -1.238 0.445 -12.939 1.00 91.44 125 PRO A CA 1
ATOM 975 C C . PRO A 1 125 ? -2.364 0.194 -11.927 1.00 91.44 125 PRO A C 1
ATOM 977 O O . PRO A 1 125 ? -2.369 -0.826 -11.233 1.00 91.44 125 PRO A O 1
ATOM 980 N N . ALA A 1 126 ? -3.312 1.130 -11.836 1.00 89.62 126 ALA A N 1
ATOM 981 C CA . ALA A 1 1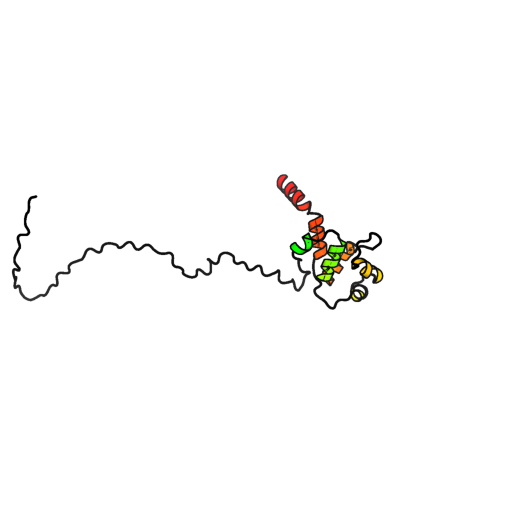26 ? -4.368 1.099 -10.823 1.00 89.62 126 ALA A CA 1
ATOM 982 C C . ALA A 1 126 ? -5.308 -0.104 -10.999 1.00 89.62 126 ALA A C 1
ATOM 984 O O . ALA A 1 126 ? -5.758 -0.706 -10.026 1.00 89.62 126 ALA A O 1
ATOM 985 N N . GLU A 1 127 ? -5.528 -0.504 -12.248 1.00 90.88 127 GLU A N 1
ATOM 986 C CA . GLU A 1 127 ? -6.379 -1.621 -12.638 1.00 90.88 127 GLU A CA 1
ATOM 987 C C . GLU A 1 127 ? -5.859 -2.951 -12.086 1.00 90.88 127 GLU A C 1
ATOM 989 O O . GLU A 1 127 ? -6.647 -3.851 -11.834 1.00 90.88 127 GLU A O 1
ATOM 994 N N . GLN A 1 128 ? -4.548 -3.084 -11.856 1.00 92.06 128 GLN A N 1
ATOM 995 C CA . GLN A 1 128 ? -3.923 -4.334 -11.411 1.00 92.06 128 GLN A CA 1
ATOM 996 C C . GLN A 1 128 ? -3.601 -4.363 -9.909 1.00 92.06 128 GLN A C 1
ATOM 998 O O . GLN A 1 128 ? -3.010 -5.333 -9.432 1.00 92.06 128 GLN A O 1
ATOM 1003 N N . ILE A 1 129 ? -3.983 -3.326 -9.149 1.00 93.19 129 ILE A N 1
ATOM 1004 C CA . ILE A 1 129 ? -3.701 -3.249 -7.705 1.00 93.19 129 ILE A CA 1
ATOM 1005 C C . ILE A 1 129 ? -4.326 -4.433 -6.965 1.00 93.19 129 ILE A C 1
ATOM 1007 O O . ILE A 1 129 ? -3.639 -5.087 -6.187 1.00 93.19 129 ILE A O 1
ATOM 1011 N N . HIS A 1 130 ? -5.594 -4.739 -7.246 1.00 91.31 130 HIS A N 1
ATOM 1012 C CA . HIS A 1 130 ? -6.324 -5.814 -6.573 1.00 91.31 130 HIS A CA 1
ATOM 1013 C C . HIS A 1 130 ? -5.649 -7.180 -6.775 1.00 91.31 130 HIS A C 1
ATOM 1015 O O . HIS A 1 130 ? -5.357 -7.865 -5.800 1.00 91.31 130 HIS A O 1
ATOM 1021 N N . LEU A 1 131 ? -5.272 -7.515 -8.017 1.00 92.25 131 LEU A N 1
ATOM 1022 C CA . LEU A 1 131 ? -4.543 -8.751 -8.326 1.00 92.25 131 LEU A CA 1
ATOM 1023 C C . LEU A 1 131 ? -3.215 -8.825 -7.566 1.00 92.25 131 LEU A C 1
ATOM 1025 O O . LEU A 1 131 ? -2.842 -9.875 -7.053 1.00 92.25 131 LEU A O 1
ATOM 1029 N N . PHE A 1 132 ? -2.490 -7.710 -7.476 1.00 93.00 132 PHE A N 1
ATOM 1030 C CA . PHE A 1 132 ? -1.211 -7.673 -6.774 1.00 93.00 132 PHE A CA 1
ATOM 1031 C C . PHE A 1 132 ? -1.368 -7.870 -5.255 1.00 93.00 132 PHE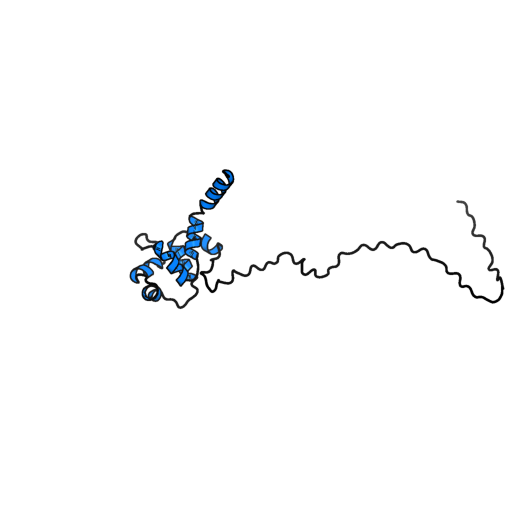 A C 1
ATOM 1033 O O . PHE A 1 132 ? -0.572 -8.580 -4.632 1.00 93.00 132 PHE A O 1
ATOM 1040 N N . GLU A 1 133 ? -2.396 -7.267 -4.660 1.00 93.12 133 GLU A N 1
ATOM 1041 C CA . GLU A 1 133 ? -2.732 -7.405 -3.238 1.00 93.12 133 GLU A CA 1
ATOM 1042 C C . GLU A 1 133 ? -3.228 -8.807 -2.881 1.00 93.12 133 GLU A C 1
ATOM 1044 O O . GLU A 1 133 ? -2.854 -9.330 -1.828 1.00 93.12 133 GLU A O 1
ATOM 1049 N N . ASP A 1 134 ? -3.984 -9.449 -3.771 1.00 90.56 134 ASP A N 1
ATOM 1050 C CA . ASP A 1 134 ? -4.426 -10.835 -3.609 1.00 90.56 134 ASP A CA 1
ATOM 1051 C C . ASP A 1 134 ? -3.232 -11.794 -3.577 1.00 90.56 134 ASP A C 1
ATOM 1053 O O . ASP A 1 134 ? -3.131 -12.646 -2.690 1.00 90.56 134 ASP A O 1
ATOM 1057 N N . VAL A 1 135 ? -2.269 -11.598 -4.481 1.00 91.50 135 VAL A N 1
ATOM 1058 C CA . VAL A 1 135 ? -1.048 -12.413 -4.559 1.00 91.50 135 VAL A CA 1
ATOM 1059 C C . VAL A 1 135 ? -0.142 -12.212 -3.347 1.00 91.50 135 VAL A C 1
ATOM 1061 O O . VAL A 1 135 ? 0.367 -13.174 -2.764 1.00 91.50 135 VAL A O 1
ATOM 1064 N N . CYS A 1 136 ? 0.073 -10.962 -2.934 1.00 91.06 136 CYS A N 1
ATOM 1065 C CA . CYS A 1 136 ? 0.854 -10.670 -1.730 1.00 91.06 136 CYS A CA 1
ATOM 1066 C C . CYS A 1 136 ? 0.106 -11.104 -0.461 1.00 91.06 136 CYS A C 1
ATOM 1068 O O . CYS A 1 136 ? 0.720 -11.443 0.560 1.00 91.06 136 CYS A O 1
ATOM 1070 N N . GLY A 1 137 ? -1.221 -11.119 -0.537 1.00 89.62 137 GLY A N 1
ATOM 1071 C CA . GLY A 1 137 ? -2.127 -11.477 0.529 1.00 89.62 137 GLY A CA 1
ATOM 1072 C C . GLY A 1 137 ? -2.266 -10.396 1.597 1.00 89.62 137 GLY A C 1
ATOM 1073 O O . GLY A 1 137 ? -2.553 -10.756 2.741 1.00 89.62 137 GLY A O 1
ATOM 1074 N N . ASN A 1 138 ? -2.056 -9.122 1.251 1.00 91.38 138 ASN A N 1
ATOM 1075 C CA . ASN A 1 138 ? -2.237 -7.958 2.124 1.00 91.38 138 ASN A CA 1
ATOM 1076 C C . ASN A 1 138 ? -2.819 -6.760 1.346 1.00 91.38 138 ASN A C 1
ATOM 1078 O O . ASN A 1 138 ? -2.622 -6.661 0.142 1.00 91.38 138 ASN A O 1
ATOM 1082 N N . THR A 1 139 ? -3.521 -5.850 2.029 1.00 91.12 139 THR A N 1
ATOM 1083 C CA . THR A 1 139 ? -4.171 -4.671 1.409 1.00 91.12 139 THR A CA 1
ATOM 1084 C C . THR A 1 139 ? -3.349 -3.379 1.549 1.00 91.12 139 THR A C 1
ATOM 1086 O O . THR A 1 139 ? -3.906 -2.308 1.809 1.00 91.12 139 THR A O 1
ATOM 1089 N N . ALA A 1 140 ? -2.014 -3.451 1.528 1.00 92.44 140 ALA A N 1
ATOM 1090 C CA . ALA A 1 140 ? -1.174 -2.306 1.901 1.00 92.44 140 ALA A CA 1
ATOM 1091 C C . ALA A 1 140 ? -1.314 -1.102 0.948 1.00 92.44 140 ALA A C 1
ATOM 1093 O O . ALA A 1 140 ? -1.260 0.048 1.392 1.00 92.44 140 ALA A O 1
ATOM 1094 N N . ILE A 1 141 ? -1.479 -1.355 -0.353 1.00 93.62 141 ILE A N 1
ATOM 1095 C CA . ILE A 1 141 ? -1.511 -0.328 -1.401 1.00 93.62 141 ILE A CA 1
ATOM 1096 C C . ILE A 1 141 ? -2.835 0.425 -1.326 1.00 93.62 141 ILE A C 1
ATOM 1098 O O . ILE A 1 141 ? -2.843 1.652 -1.239 1.00 93.62 141 ILE A O 1
ATOM 1102 N N . THR A 1 142 ? -3.944 -0.309 -1.285 1.00 91.81 142 THR A N 1
ATOM 1103 C CA . THR A 1 142 ? -5.297 0.232 -1.164 1.00 91.81 142 THR A CA 1
ATOM 1104 C C . THR A 1 142 ? -5.460 1.010 0.139 1.00 91.81 142 THR A C 1
ATOM 1106 O O . THR A 1 142 ? -6.006 2.111 0.131 1.00 91.81 142 THR A O 1
ATOM 1109 N N . GLN A 1 143 ? -4.909 0.517 1.254 1.00 89.62 143 GLN A N 1
ATOM 1110 C CA . GLN A 1 143 ? -4.910 1.258 2.520 1.00 89.62 143 GLN A CA 1
ATOM 1111 C C . GLN A 1 143 ? -4.109 2.557 2.449 1.00 89.62 143 GLN A C 1
ATOM 1113 O O . GLN A 1 143 ? -4.553 3.587 2.960 1.00 89.62 143 GLN A O 1
ATOM 1118 N N . TRP A 1 144 ? -2.931 2.529 1.824 1.00 92.19 144 TRP A N 1
ATOM 1119 C CA . TRP A 1 144 ? -2.117 3.728 1.658 1.00 92.19 144 TRP A CA 1
ATOM 1120 C C . TRP A 1 144 ? -2.803 4.757 0.753 1.00 92.19 144 TRP A C 1
ATOM 1122 O O . TRP A 1 144 ? -2.835 5.940 1.094 1.00 92.19 144 TRP A O 1
ATOM 1132 N N . LEU A 1 145 ? -3.395 4.312 -0.361 1.00 91.50 145 LEU A N 1
ATOM 1133 C CA . LEU A 1 145 ? -4.177 5.163 -1.256 1.00 91.50 145 LEU A CA 1
ATOM 1134 C C . LEU A 1 145 ? -5.368 5.774 -0.515 1.00 91.50 145 LEU A C 1
ATOM 1136 O O . LEU A 1 145 ? -5.498 6.994 -0.506 1.00 91.50 145 LEU A O 1
ATOM 1140 N N . ALA A 1 146 ? -6.169 4.970 0.186 1.00 87.69 146 ALA A N 1
ATOM 1141 C CA . ALA A 1 146 ? -7.285 5.448 1.003 1.00 87.69 146 ALA A CA 1
ATOM 1142 C C . ALA A 1 146 ? -6.845 6.506 2.030 1.00 87.69 146 ALA A C 1
ATOM 1144 O O . ALA A 1 146 ? -7.478 7.552 2.171 1.00 87.69 146 ALA A O 1
ATOM 1145 N N . GLY A 1 147 ? -5.715 6.275 2.707 1.00 86.06 147 GLY A N 1
ATOM 1146 C CA . GLY A 1 147 ? -5.139 7.228 3.654 1.00 86.06 147 GLY A CA 1
ATOM 1147 C C . GLY A 1 147 ? -4.623 8.514 3.000 1.00 86.06 147 GLY A C 1
ATOM 1148 O O . GLY A 1 147 ? -4.741 9.586 3.594 1.00 86.06 147 GLY A O 1
ATOM 1149 N N . ARG A 1 148 ? -4.073 8.438 1.781 1.00 84.31 148 ARG A N 1
ATOM 1150 C CA . ARG A 1 148 ? -3.574 9.598 1.020 1.00 84.31 148 ARG A CA 1
ATOM 1151 C C . ARG A 1 148 ? -4.704 10.432 0.435 1.00 84.31 148 ARG A C 1
ATOM 1153 O O . ARG A 1 148 ? -4.637 11.655 0.484 1.00 84.31 148 ARG A O 1
ATOM 1160 N N . HIS A 1 149 ? -5.728 9.770 -0.086 1.00 76.56 149 HIS A N 1
ATOM 1161 C CA . HIS A 1 149 ? -6.951 10.411 -0.549 1.00 76.56 149 HIS A CA 1
ATOM 1162 C C . HIS A 1 149 ? -7.800 10.928 0.616 1.00 76.56 149 HIS A C 1
ATOM 1164 O O . HIS A 1 149 ? -8.753 11.655 0.367 1.00 76.56 149 HIS A O 1
ATOM 1170 N N . ARG A 1 150 ? -7.433 10.591 1.871 1.00 62.22 150 ARG A N 1
ATOM 1171 C CA . ARG A 1 150 ? -8.049 11.062 3.122 1.00 62.22 150 ARG A CA 1
ATOM 1172 C C . ARG A 1 150 ? -9.574 11.060 3.079 1.00 62.22 150 ARG A C 1
ATOM 1174 O O . ARG A 1 150 ? -10.165 11.895 3.737 1.00 62.22 150 ARG A O 1
ATOM 1181 N N . PHE A 1 151 ? -10.172 10.149 2.309 1.00 53.25 151 PHE A N 1
ATOM 1182 C CA . PHE A 1 151 ? -11.602 10.072 2.042 1.00 53.25 151 PHE A CA 1
ATOM 1183 C C . PHE A 1 151 ? -12.350 11.375 2.342 1.00 53.25 151 PHE A C 1
ATOM 1185 O O . PHE A 1 151 ? -12.972 11.525 3.394 1.00 53.25 151 PHE A O 1
ATOM 1192 N N . THR A 1 152 ? -12.334 12.271 1.361 1.00 55.53 152 THR A N 1
ATOM 1193 C CA . THR A 1 152 ? -13.350 13.306 1.141 1.00 55.53 152 THR A CA 1
ATOM 1194 C C . THR A 1 152 ? -14.771 12.775 1.425 1.00 55.53 152 THR A C 1
ATOM 1196 O O . THR A 1 152 ? -15.612 13.536 1.865 1.00 55.53 152 THR A O 1
ATOM 1199 N N . LEU A 1 153 ? -15.005 11.450 1.365 1.00 51.91 153 LEU A N 1
ATOM 1200 C CA . LEU A 1 153 ? -16.207 10.759 1.857 1.00 51.91 153 LEU A CA 1
ATOM 1201 C C . LEU A 1 153 ? -16.587 11.003 3.330 1.00 51.91 153 LEU A C 1
ATOM 1203 O O . LEU A 1 153 ? -17.771 10.957 3.626 1.00 51.91 153 LEU A O 1
ATOM 1207 N N . LEU A 1 154 ? -15.665 11.202 4.286 1.00 57.03 154 LEU A N 1
ATOM 1208 C CA . LEU A 1 154 ? -16.073 11.527 5.669 1.00 57.03 154 LEU A CA 1
ATOM 1209 C C . LEU A 1 154 ? -16.613 12.955 5.763 1.00 57.03 154 LEU A C 1
ATOM 1211 O O . LEU A 1 154 ? -17.561 13.187 6.507 1.00 57.03 154 LEU A O 1
ATOM 1215 N N . GLU A 1 155 ? -16.028 13.885 5.010 1.00 60.09 155 GLU A N 1
ATOM 1216 C CA . GLU A 1 155 ? -16.507 15.265 4.893 1.00 60.09 155 GLU A CA 1
ATOM 1217 C C . GLU A 1 155 ? -17.818 15.316 4.093 1.00 60.09 155 GLU A C 1
ATOM 1219 O O . GLU A 1 155 ? -18.755 15.983 4.514 1.00 60.09 155 GLU A O 1
ATOM 1224 N N . GLU A 1 156 ? -17.934 14.542 3.010 1.00 55.84 156 GLU A N 1
ATOM 1225 C CA . GLU A 1 156 ? -19.162 14.377 2.221 1.00 55.84 156 GLU A CA 1
ATOM 1226 C C . GLU A 1 156 ? -20.273 13.713 3.048 1.00 55.84 156 GLU A C 1
ATOM 1228 O O . GLU A 1 156 ? -21.375 14.240 3.091 1.00 55.84 156 GLU A O 1
ATOM 1233 N N . LEU A 1 157 ? -19.996 12.645 3.810 1.00 62.38 157 LEU A N 1
ATOM 1234 C CA . LEU A 1 157 ? -20.974 12.028 4.724 1.00 62.38 157 LEU A CA 1
ATOM 1235 C C 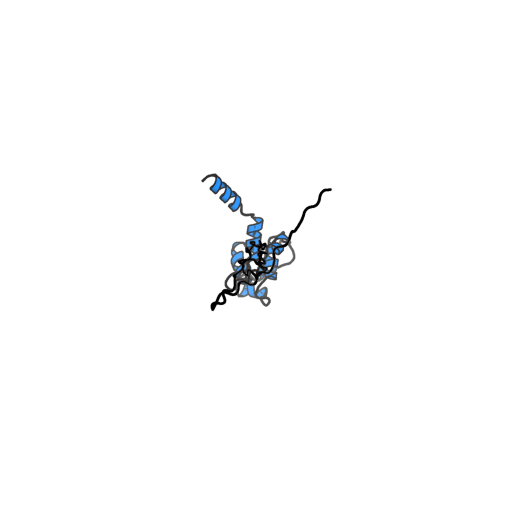. LEU A 1 157 ? -21.354 12.952 5.888 1.00 62.38 157 LEU A C 1
ATOM 1237 O O . LEU A 1 157 ? -22.486 12.902 6.367 1.00 62.38 157 LEU A O 1
ATOM 1241 N N . GLN A 1 158 ? -20.425 13.773 6.388 1.00 61.16 158 GLN A N 1
ATOM 1242 C CA . GLN A 1 158 ? -20.741 14.809 7.375 1.00 61.16 158 GLN A CA 1
ATOM 1243 C C . GLN A 1 158 ? -21.615 15.909 6.762 1.00 61.16 158 GLN A C 1
ATOM 1245 O O . GLN A 1 158 ? -22.559 16.346 7.414 1.00 61.16 158 GLN A O 1
ATOM 1250 N N . ALA A 1 159 ? -21.350 16.316 5.518 1.00 64.12 159 ALA A N 1
ATOM 1251 C CA . ALA A 1 159 ? -22.152 17.291 4.788 1.00 64.12 159 ALA A CA 1
ATOM 1252 C C . ALA A 1 159 ? -23.555 16.751 4.458 1.00 64.12 159 ALA A C 1
ATOM 1254 O O . ALA A 1 159 ? -24.540 17.447 4.684 1.00 64.12 159 ALA A O 1
ATOM 1255 N N . GLU A 1 160 ? -23.672 15.496 4.019 1.00 66.94 160 GLU A N 1
ATOM 1256 C CA . GLU A 1 160 ? -24.953 14.818 3.781 1.00 66.94 160 GLU A CA 1
ATOM 1257 C C . GLU A 1 160 ? -25.772 14.688 5.070 1.00 66.94 160 GLU A C 1
ATOM 1259 O O . GLU A 1 160 ? -26.962 14.994 5.075 1.00 66.94 160 GLU A O 1
ATOM 1264 N N . ARG A 1 161 ? -25.140 14.308 6.190 1.00 56.97 161 ARG A N 1
ATOM 1265 C CA . ARG A 1 161 ? -25.802 14.258 7.507 1.00 56.97 161 ARG A CA 1
ATOM 1266 C C . ARG A 1 161 ? -26.180 15.628 8.069 1.00 56.97 161 ARG A C 1
ATOM 1268 O O . ARG A 1 161 ? -27.043 15.679 8.931 1.00 56.97 161 ARG A O 1
ATOM 1275 N N . ALA A 1 162 ? -25.513 16.704 7.655 1.00 60.50 162 ALA A N 1
ATOM 1276 C CA . ALA A 1 162 ? -25.849 18.064 8.076 1.00 60.50 162 ALA A CA 1
ATOM 1277 C C . ALA A 1 162 ? -26.989 18.680 7.243 1.00 60.50 162 ALA A C 1
ATOM 1279 O O . ALA A 1 162 ? -27.616 19.637 7.693 1.00 60.50 162 ALA A O 1
ATOM 1280 N N . LEU A 1 163 ? -27.229 18.162 6.033 1.00 59.78 163 LEU A N 1
ATOM 1281 C CA . LEU A 1 163 ? -28.304 18.593 5.134 1.00 59.78 163 LEU A CA 1
ATOM 1282 C C . LEU A 1 163 ? -29.609 17.792 5.311 1.00 59.78 163 LEU A C 1
ATOM 1284 O O . LEU A 1 163 ? -30.659 18.289 4.905 1.00 59.78 163 LEU A O 1
ATOM 1288 N N . ALA A 1 164 ? -29.538 16.580 5.873 1.00 54.16 164 ALA A N 1
ATOM 1289 C CA . ALA A 1 164 ? -30.678 15.713 6.199 1.00 54.16 164 ALA A CA 1
ATOM 1290 C C . ALA A 1 164 ? -31.268 16.017 7.585 1.00 54.16 164 ALA A C 1
ATOM 1292 O O . ALA A 1 164 ? -32.514 15.963 7.705 1.00 54.16 164 ALA A O 1
#